Protein AF-A1K4S4-F1 (afdb_monomer_lite)

Secondary structure (DSSP, 8-state):
------------HHHHHHHHHHHHHHHHHHHHHHHHH-HHHHHHHHHHHHHHHHHHHHHTT----------

Organism: Azoarcus sp. (strain BH72) (NCBI:txid418699)

Radius of gyration: 20.83 Å; chains: 1; bounding box: 64×28×37 Å

Sequence (71 aa):
MSNETQASTEIDPAEAAAKDGFFERIAAVSEDMIQAYGREFAMGTLLLAARYIAQSRAAEAEPAPQIITQP

Foldseek 3Di:
DPDPPPPPPPPDPVNVVVVVVVVVVLVVVLVVCCVPPRNVRSVVVVVVVVVVVVVVVVVVPDDDPPPPPDD

pLDDT: mean 79.72, std 18.01, range [41.38, 98.12]

Structure (mmCIF, N/CA/C/O backbone):
data_AF-A1K4S4-F1
#
_entry.id   AF-A1K4S4-F1
#
loop_
_atom_site.group_PDB
_atom_site.id
_atom_site.type_symbol
_atom_site.label_atom_id
_atom_site.label_alt_id
_atom_site.label_comp_id
_atom_site.label_asym_id
_atom_site.label_entity_id
_atom_site.label_seq_id
_atom_site.pdbx_PDB_ins_code
_atom_site.Cartn_x
_atom_site.Cartn_y
_atom_site.Cartn_z
_atom_site.occupancy
_atom_site.B_iso_or_equiv
_atom_site.auth_seq_id
_atom_site.auth_comp_id
_atom_site.auth_asym_id
_atom_site.auth_atom_id
_atom_site.pdbx_PDB_model_num
ATOM 1 N N . MET A 1 1 ? 33.280 17.752 -27.127 1.00 41.38 1 MET A N 1
ATOM 2 C CA . MET A 1 1 ? 31.870 17.680 -26.701 1.00 41.38 1 MET A CA 1
ATOM 3 C C . MET A 1 1 ? 31.533 16.206 -26.596 1.00 41.38 1 MET A C 1
ATOM 5 O O . MET A 1 1 ? 31.322 15.569 -27.618 1.00 41.38 1 MET A O 1
ATOM 9 N N . SER A 1 2 ? 31.665 15.636 -25.399 1.00 44.47 2 SER A N 1
ATOM 10 C CA . SER A 1 2 ? 31.378 14.220 -25.161 1.00 44.47 2 SER A CA 1
ATOM 11 C C . SER A 1 2 ? 29.889 14.105 -24.893 1.00 44.47 2 SER A C 1
ATOM 13 O O . SER A 1 2 ? 29.397 14.695 -23.937 1.00 44.47 2 SER A O 1
ATOM 15 N N . ASN A 1 3 ? 29.198 13.438 -25.811 1.00 49.09 3 ASN A N 1
ATOM 16 C CA . ASN A 1 3 ? 27.757 13.281 -25.805 1.00 49.09 3 ASN A CA 1
ATOM 17 C C . ASN A 1 3 ? 27.336 12.580 -24.509 1.00 49.09 3 ASN A C 1
ATOM 19 O O . ASN A 1 3 ? 27.838 11.499 -24.197 1.00 49.09 3 ASN A O 1
ATOM 23 N N . GLU A 1 4 ? 26.457 13.231 -23.756 1.00 54.59 4 GLU A N 1
ATOM 24 C CA . GLU A 1 4 ? 25.788 12.664 -22.596 1.00 54.59 4 GLU A CA 1
ATOM 25 C C . GLU A 1 4 ? 25.142 11.340 -23.006 1.00 54.59 4 GLU A C 1
ATOM 27 O O . GLU A 1 4 ? 24.358 11.282 -23.955 1.00 54.59 4 GLU A O 1
ATOM 32 N N . THR A 1 5 ? 25.489 10.268 -22.296 1.00 50.16 5 THR A N 1
ATOM 33 C CA . THR A 1 5 ? 24.729 9.020 -22.284 1.00 50.16 5 THR A CA 1
ATOM 34 C C . THR A 1 5 ? 23.323 9.350 -21.789 1.00 50.16 5 THR A C 1
ATOM 36 O O . THR A 1 5 ? 23.038 9.309 -20.594 1.00 50.16 5 THR A O 1
ATOM 39 N N . GLN A 1 6 ? 22.451 9.737 -22.716 1.00 51.81 6 GLN A N 1
ATOM 40 C CA . GLN A 1 6 ? 21.020 9.845 -22.501 1.00 51.81 6 GLN A CA 1
ATOM 41 C C . GLN A 1 6 ? 20.510 8.429 -22.235 1.00 51.81 6 GLN A C 1
ATOM 43 O O . GLN A 1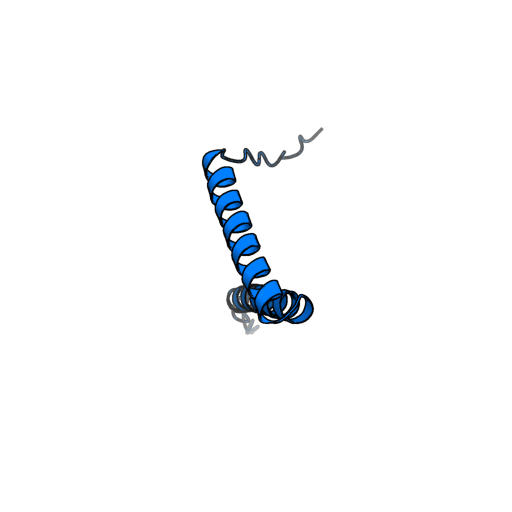 6 ? 20.395 7.607 -23.145 1.00 51.81 6 GLN A O 1
ATOM 48 N N . ALA A 1 7 ? 20.261 8.134 -20.959 1.00 51.38 7 ALA A N 1
ATOM 49 C CA . ALA A 1 7 ? 19.514 6.965 -20.530 1.00 51.38 7 ALA A CA 1
ATOM 50 C C . ALA A 1 7 ? 18.135 7.008 -21.205 1.00 51.38 7 ALA A C 1
ATOM 52 O O . ALA A 1 7 ? 17.239 7.738 -20.786 1.00 51.38 7 ALA A O 1
ATOM 53 N N . SER A 1 8 ? 18.000 6.265 -22.301 1.00 50.97 8 SER A N 1
ATOM 54 C CA . SER A 1 8 ? 16.735 6.063 -22.995 1.00 50.97 8 SER A CA 1
ATOM 55 C C . SER A 1 8 ? 15.907 5.083 -22.173 1.00 50.97 8 SER A C 1
ATOM 57 O O . SER A 1 8 ? 15.954 3.877 -22.394 1.00 50.97 8 SER A O 1
ATOM 59 N N . THR A 1 9 ? 15.184 5.592 -21.179 1.00 61.53 9 THR A N 1
ATOM 60 C CA . THR A 1 9 ? 14.086 4.851 -20.554 1.00 61.53 9 THR A CA 1
ATOM 61 C C . THR A 1 9 ? 12.883 4.973 -21.484 1.00 61.53 9 THR A C 1
ATOM 63 O O . THR A 1 9 ? 11.984 5.781 -21.256 1.00 61.53 9 THR A O 1
ATOM 66 N N . GLU A 1 10 ? 12.902 4.233 -22.590 1.00 63.97 10 GLU A N 1
ATOM 67 C CA . GLU A 1 10 ? 11.699 4.018 -23.388 1.00 63.97 10 GLU A CA 1
ATOM 68 C C . GLU A 1 10 ? 10.766 3.172 -22.511 1.00 63.97 10 GLU A C 1
ATOM 70 O O . GLU A 1 10 ? 11.014 1.991 -22.280 1.00 63.97 10 GLU A O 1
ATOM 75 N N . ILE A 1 11 ? 9.778 3.813 -21.879 1.00 66.19 11 ILE A N 1
ATOM 76 C CA . ILE A 1 11 ? 8.804 3.111 -21.041 1.00 66.19 11 ILE A CA 1
ATOM 77 C C . ILE A 1 11 ? 7.975 2.242 -21.983 1.00 66.19 11 ILE A C 1
ATOM 79 O O . ILE A 1 11 ? 7.188 2.774 -22.766 1.00 66.19 11 ILE A O 1
ATOM 83 N N . ASP A 1 12 ? 8.155 0.923 -21.910 1.00 78.44 12 ASP A N 1
ATOM 84 C CA . ASP A 1 12 ? 7.309 -0.025 -22.626 1.00 78.44 12 ASP A CA 1
ATOM 85 C C . ASP A 1 12 ? 5.843 0.226 -22.209 1.00 78.44 12 ASP A C 1
ATOM 87 O O . ASP A 1 12 ? 5.520 0.125 -21.018 1.00 78.44 12 ASP A O 1
ATOM 91 N N . PRO A 1 13 ? 4.940 0.573 -23.146 1.00 76.06 13 PRO A N 1
ATOM 92 C CA . PRO A 1 13 ? 3.534 0.825 -22.840 1.00 76.06 13 PRO A CA 1
ATOM 93 C C . PRO A 1 13 ? 2.855 -0.336 -22.100 1.00 76.06 13 PRO A C 1
ATOM 95 O O . PRO A 1 13 ? 1.961 -0.106 -21.283 1.00 76.06 13 PRO A O 1
ATOM 98 N N . ALA A 1 14 ? 3.284 -1.579 -22.349 1.00 76.62 14 ALA A N 1
ATOM 99 C CA . ALA A 1 14 ? 2.775 -2.750 -21.644 1.00 76.62 14 ALA A CA 1
ATOM 100 C C . ALA A 1 14 ? 3.253 -2.794 -20.182 1.00 76.62 14 ALA A C 1
ATOM 102 O O . ALA A 1 14 ? 2.486 -3.151 -19.286 1.00 76.62 14 ALA A O 1
ATOM 103 N N . GLU A 1 15 ? 4.497 -2.384 -19.922 1.00 81.81 15 GLU A N 1
ATOM 104 C CA . GLU A 1 15 ? 5.045 -2.268 -18.568 1.00 81.81 15 GLU A CA 1
ATOM 105 C C . GLU A 1 15 ? 4.370 -1.131 -17.786 1.00 81.81 15 GLU A C 1
ATOM 107 O O . GLU A 1 15 ? 4.061 -1.297 -16.603 1.00 81.81 15 GLU A O 1
ATOM 112 N N . ALA A 1 16 ? 4.086 0.000 -18.441 1.00 80.38 16 ALA A N 1
ATOM 113 C CA . ALA A 1 16 ? 3.335 1.106 -17.845 1.00 80.38 16 ALA A CA 1
ATOM 114 C C . ALA A 1 16 ? 1.931 0.664 -17.409 1.00 80.38 16 ALA A C 1
ATOM 116 O O . ALA A 1 16 ? 1.571 0.827 -16.245 1.00 80.38 16 ALA A O 1
ATOM 117 N N . ALA A 1 17 ? 1.182 0.009 -18.302 1.00 84.19 17 ALA A N 1
ATOM 118 C CA . ALA A 1 17 ? -0.163 -0.481 -18.000 1.00 84.19 17 ALA A CA 1
ATOM 119 C C . ALA A 1 17 ? -0.172 -1.512 -16.857 1.00 84.19 17 ALA A C 1
ATOM 121 O O . ALA A 1 17 ? -1.061 -1.504 -16.003 1.00 84.19 17 ALA A O 1
ATOM 122 N N . ALA A 1 18 ? 0.835 -2.392 -16.806 1.00 87.12 18 ALA A N 1
ATOM 123 C CA . ALA A 1 18 ? 0.978 -3.342 -15.709 1.00 87.12 18 ALA A CA 1
ATOM 124 C C . ALA A 1 18 ? 1.222 -2.632 -14.365 1.00 87.12 18 ALA A C 1
ATOM 126 O O . ALA A 1 18 ? 0.622 -3.013 -13.358 1.00 87.12 18 ALA A O 1
ATOM 127 N N . LYS A 1 19 ? 2.071 -1.594 -14.345 1.00 87.62 19 LYS A N 1
ATOM 128 C CA . LYS A 1 19 ? 2.348 -0.775 -13.152 1.00 87.62 19 LYS A CA 1
ATOM 129 C C . LYS A 1 19 ? 1.110 -0.010 -12.681 1.00 87.62 19 LYS A C 1
ATOM 131 O O . LYS A 1 19 ? 0.809 -0.048 -11.488 1.00 87.62 19 LYS A O 1
ATOM 136 N N . ASP A 1 20 ? 0.363 0.595 -13.600 1.00 91.81 20 ASP A N 1
ATOM 137 C CA . ASP A 1 20 ? -0.886 1.308 -13.300 1.00 91.81 20 ASP A CA 1
ATOM 138 C C . ASP A 1 20 ? -1.914 0.399 -12.616 1.00 91.81 20 ASP A C 1
ATOM 140 O O . ASP A 1 20 ? -2.486 0.768 -11.588 1.00 91.81 20 ASP A O 1
ATOM 144 N N . GLY A 1 21 ? -2.049 -0.850 -13.073 1.00 94.38 21 GLY A N 1
ATOM 145 C CA . GLY A 1 21 ? -2.930 -1.828 -12.431 1.00 94.38 21 GLY A CA 1
ATOM 146 C C . GLY A 1 21 ? -2.557 -2.157 -10.976 1.00 94.38 21 GLY 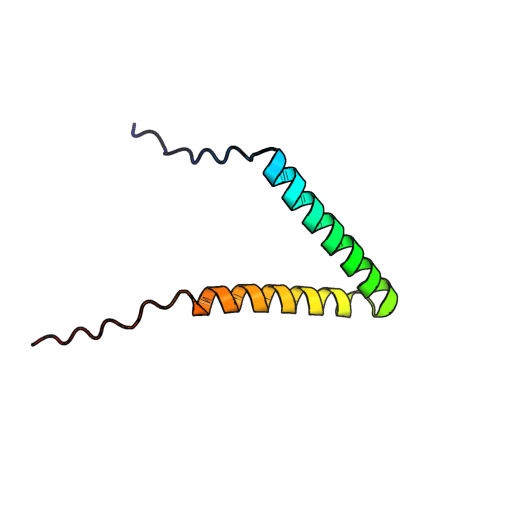A C 1
ATOM 147 O O . GLY A 1 21 ? -3.433 -2.480 -10.170 1.00 94.38 21 GLY A O 1
ATOM 148 N N . PHE A 1 22 ? -1.278 -2.065 -10.594 1.00 94.12 22 PHE A N 1
ATOM 149 C CA . PHE A 1 22 ? -0.882 -2.198 -9.187 1.00 94.12 22 PHE A CA 1
ATOM 150 C C . PHE A 1 22 ? -1.242 -0.955 -8.374 1.00 94.12 22 PHE A C 1
ATOM 152 O O . PHE A 1 22 ? -1.705 -1.102 -7.241 1.00 94.12 22 PHE A O 1
ATOM 159 N N . PHE A 1 23 ? -1.082 0.245 -8.940 1.00 93.88 23 PHE A N 1
ATOM 160 C CA . PHE A 1 23 ? -1.497 1.482 -8.278 1.00 93.88 23 PHE A CA 1
ATOM 161 C C . PHE A 1 23 ? -3.001 1.491 -7.989 1.00 93.88 23 PHE A C 1
ATOM 163 O O . PHE A 1 23 ? -3.398 1.808 -6.868 1.00 93.88 23 PHE A O 1
ATOM 170 N N . GLU A 1 24 ? -3.827 1.053 -8.940 1.00 96.06 24 GLU A N 1
ATOM 171 C CA . GLU A 1 24 ? -5.279 0.940 -8.753 1.00 96.06 24 GLU A CA 1
ATOM 172 C C . GLU A 1 24 ? -5.653 -0.034 -7.628 1.00 96.06 24 GLU A C 1
ATOM 174 O O . GLU A 1 24 ? -6.477 0.286 -6.770 1.00 96.06 24 GLU A O 1
ATOM 179 N N . ARG A 1 25 ? -5.020 -1.213 -7.577 1.00 96.25 25 ARG A N 1
ATOM 180 C CA . ARG A 1 25 ? -5.282 -2.203 -6.515 1.00 96.25 25 ARG A CA 1
ATOM 181 C C . ARG A 1 25 ? -4.861 -1.697 -5.142 1.00 96.25 25 ARG A C 1
ATOM 183 O O . ARG A 1 25 ? -5.580 -1.919 -4.169 1.00 96.25 25 ARG A O 1
ATOM 190 N N . ILE A 1 26 ? -3.712 -1.023 -5.058 1.00 95.69 26 ILE A N 1
ATOM 191 C CA . ILE A 1 26 ? -3.254 -0.406 -3.809 1.00 95.69 26 ILE A CA 1
ATOM 192 C C . ILE A 1 26 ? -4.246 0.673 -3.377 1.00 95.69 26 ILE A C 1
ATOM 194 O O . ILE A 1 26 ? -4.597 0.721 -2.199 1.00 95.69 26 ILE A O 1
ATOM 198 N N . ALA A 1 27 ? -4.740 1.496 -4.304 1.00 95.56 27 ALA A N 1
ATOM 199 C CA . ALA A 1 27 ? -5.738 2.516 -4.002 1.00 95.56 27 ALA A CA 1
ATOM 200 C C . ALA A 1 27 ? -7.041 1.903 -3.462 1.00 95.56 27 ALA A C 1
ATOM 202 O O . ALA A 1 27 ? -7.526 2.346 -2.423 1.00 95.56 27 ALA A O 1
ATOM 203 N N . ALA A 1 28 ? -7.554 0.850 -4.105 1.00 97.50 28 ALA A N 1
ATOM 204 C CA . ALA A 1 28 ? -8.768 0.160 -3.669 1.00 97.50 28 ALA A CA 1
ATOM 205 C C . ALA A 1 28 ? -8.632 -0.422 -2.251 1.00 97.50 28 ALA A C 1
ATOM 207 O O . ALA A 1 28 ? -9.450 -0.134 -1.383 1.00 97.50 28 ALA A O 1
ATOM 208 N N . VAL A 1 29 ? -7.547 -1.155 -1.978 1.00 96.81 29 VAL A N 1
ATOM 209 C CA . VAL A 1 29 ? -7.276 -1.699 -0.634 1.00 96.81 29 VAL A CA 1
ATOM 210 C C . VAL A 1 29 ? -7.103 -0.587 0.401 1.00 96.81 29 VAL A C 1
ATOM 212 O O . VAL A 1 29 ? -7.555 -0.720 1.536 1.00 96.81 29 VAL A O 1
ATOM 215 N N . SER A 1 30 ? -6.457 0.517 0.026 1.00 96.81 30 SER A N 1
ATOM 216 C CA . SER A 1 30 ? -6.280 1.661 0.925 1.00 96.81 30 SER A CA 1
ATOM 217 C C . SER A 1 30 ? -7.62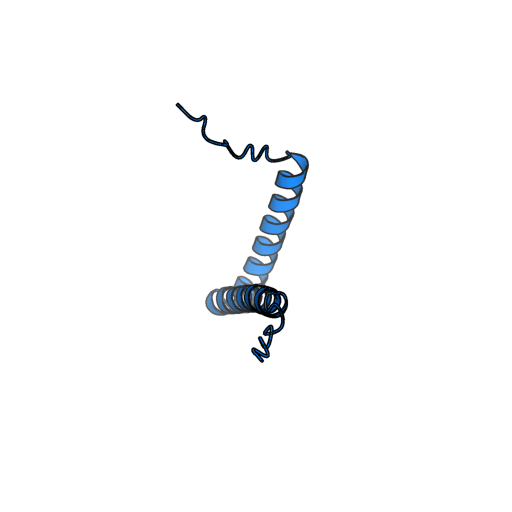5 2.266 1.319 1.00 96.81 30 SER A C 1
ATOM 219 O O . SER A 1 30 ? -7.818 2.593 2.486 1.00 96.81 30 SER A O 1
ATOM 221 N N . GLU A 1 31 ? -8.558 2.387 0.374 1.00 97.38 31 GLU A N 1
ATOM 222 C CA . GLU A 1 31 ? -9.910 2.879 0.637 1.00 97.38 31 GLU A CA 1
ATOM 223 C C . GLU A 1 31 ? -10.683 1.932 1.566 1.00 97.38 31 GLU A C 1
ATOM 225 O O . GLU A 1 31 ? -11.239 2.390 2.564 1.00 97.38 31 GLU A O 1
ATOM 230 N N . ASP A 1 32 ? -10.624 0.618 1.329 1.00 97.88 32 ASP A N 1
ATOM 231 C CA . ASP A 1 32 ? -11.242 -0.381 2.215 1.00 97.88 32 ASP A CA 1
ATOM 232 C C . ASP A 1 32 ? -10.710 -0.263 3.657 1.00 97.88 32 ASP A C 1
ATOM 234 O O . ASP A 1 32 ? -11.466 -0.305 4.632 1.00 97.88 32 ASP A O 1
ATOM 238 N N . MET A 1 33 ? -9.398 -0.047 3.811 1.00 98.12 33 MET A N 1
ATOM 239 C CA . MET A 1 33 ? -8.766 0.170 5.115 1.00 98.12 33 MET A CA 1
ATOM 240 C C . MET A 1 33 ? -9.203 1.484 5.774 1.00 98.12 33 MET A C 1
ATOM 242 O O . MET A 1 33 ? -9.416 1.515 6.989 1.00 98.12 33 MET A O 1
ATOM 246 N N . ILE A 1 34 ? -9.346 2.560 4.992 1.00 97.94 34 ILE A N 1
ATOM 247 C CA . ILE A 1 34 ? -9.829 3.859 5.476 1.00 97.94 34 ILE A CA 1
ATOM 248 C C . ILE A 1 34 ? -11.269 3.733 5.973 1.00 97.94 34 ILE A C 1
ATOM 250 O O . ILE A 1 34 ? -11.580 4.241 7.051 1.00 97.94 34 ILE A O 1
ATOM 254 N N . GLN A 1 35 ? -12.133 3.046 5.226 1.00 98.00 35 GLN A N 1
ATOM 255 C CA . GLN A 1 35 ? -13.536 2.866 5.594 1.00 98.00 35 GLN A CA 1
ATOM 256 C C . GLN A 1 35 ? -13.701 2.000 6.847 1.00 98.00 35 GLN A C 1
ATOM 258 O O . GLN A 1 35 ? -14.541 2.307 7.693 1.00 98.00 35 GLN A O 1
ATOM 263 N N . ALA A 1 36 ? -12.889 0.950 6.998 1.00 97.62 36 ALA A N 1
ATOM 264 C CA . ALA A 1 36 ? -12.983 0.039 8.136 1.00 97.62 36 ALA A CA 1
ATOM 265 C C . ALA A 1 36 ? -12.337 0.583 9.426 1.00 97.62 36 ALA A C 1
ATOM 267 O O . ALA A 1 36 ? -12.873 0.371 10.515 1.00 97.62 36 ALA A O 1
ATOM 268 N N . TYR A 1 37 ? -11.189 1.267 9.325 1.00 96.69 37 TYR A N 1
ATOM 269 C CA . TYR A 1 37 ? -10.341 1.596 10.486 1.00 96.69 37 TYR A CA 1
ATOM 270 C C . TYR A 1 37 ? -9.836 3.046 10.519 1.00 96.69 37 TYR A C 1
ATOM 272 O O . TYR A 1 37 ? -9.216 3.462 11.499 1.00 96.69 37 TYR A O 1
ATOM 280 N N . GLY A 1 38 ? -10.105 3.833 9.478 1.00 96.62 38 GLY A N 1
ATOM 281 C CA . GLY A 1 38 ? -9.690 5.226 9.371 1.0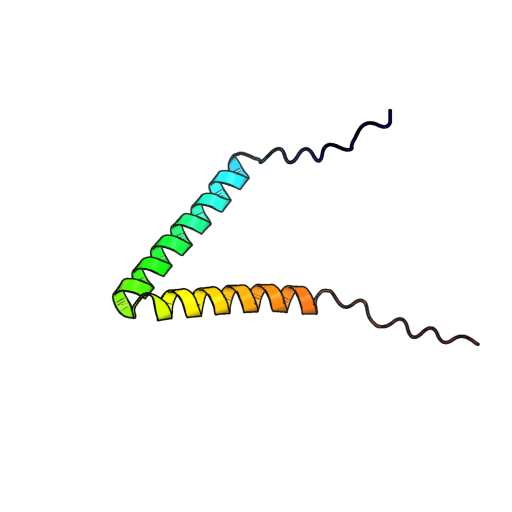0 96.62 38 GLY A CA 1
ATOM 282 C C . GLY A 1 38 ? -8.358 5.437 8.647 1.00 96.62 38 GLY A C 1
ATOM 283 O O . GLY A 1 38 ? -7.556 4.529 8.420 1.00 96.62 38 GLY A O 1
ATOM 284 N N . ARG A 1 39 ? -8.119 6.700 8.282 1.00 96.56 39 ARG A N 1
ATOM 285 C CA . ARG A 1 39 ? -6.976 7.133 7.462 1.00 96.56 39 ARG A CA 1
ATOM 286 C C . ARG A 1 39 ? -5.616 6.854 8.092 1.00 96.56 39 ARG A C 1
ATOM 288 O O . ARG A 1 39 ? -4.714 6.393 7.397 1.00 96.56 39 ARG A O 1
ATOM 295 N N . GLU A 1 40 ? -5.486 7.093 9.391 1.00 97.75 40 GLU A N 1
ATOM 296 C CA . GLU A 1 40 ? -4.219 6.919 10.107 1.00 97.75 40 GLU A CA 1
ATOM 297 C C . GLU A 1 40 ? -3.770 5.454 10.118 1.00 97.75 40 GLU A C 1
ATOM 299 O O . GLU A 1 40 ? -2.588 5.161 9.941 1.00 97.75 40 GLU A O 1
ATOM 304 N N . PHE A 1 41 ? -4.725 4.526 10.255 1.00 97.12 41 PHE A N 1
ATOM 305 C CA . PHE A 1 41 ? -4.448 3.096 10.184 1.00 97.12 41 PHE A CA 1
ATOM 306 C C . PHE A 1 41 ? -3.951 2.702 8.790 1.00 97.12 41 PHE A C 1
ATOM 308 O O . PHE A 1 41 ? -2.874 2.117 8.671 1.00 97.12 41 PHE A O 1
ATOM 315 N N . ALA A 1 42 ? -4.686 3.086 7.740 1.00 97.62 42 ALA A N 1
ATOM 316 C CA . ALA A 1 42 ? -4.318 2.784 6.359 1.00 97.62 42 ALA A CA 1
ATOM 317 C C . ALA A 1 42 ? -2.910 3.296 6.012 1.00 97.62 42 ALA A C 1
ATOM 319 O O . ALA A 1 42 ? -2.065 2.549 5.512 1.00 97.62 42 ALA A O 1
ATOM 320 N N . MET A 1 43 ? -2.625 4.555 6.355 1.00 96.56 43 MET A N 1
ATOM 321 C CA . MET A 1 43 ? -1.317 5.167 6.132 1.00 96.56 43 MET A CA 1
ATOM 322 C C . MET A 1 43 ? -0.202 4.438 6.896 1.00 96.56 43 MET A C 1
ATOM 324 O O . MET A 1 43 ? 0.847 4.144 6.318 1.00 96.56 43 MET A O 1
ATOM 328 N N . GLY A 1 44 ? -0.432 4.101 8.169 1.00 96.75 44 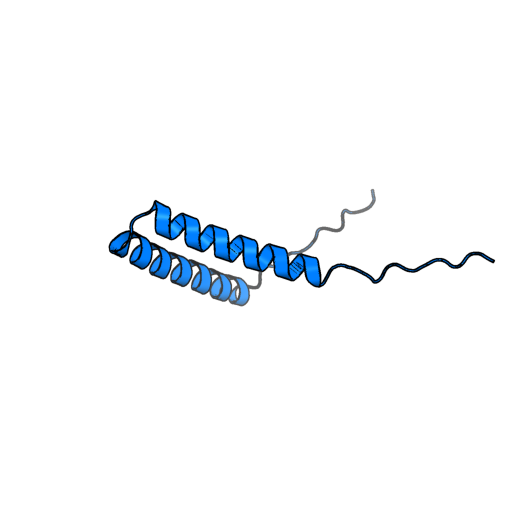GLY A N 1
ATOM 329 C CA . GLY A 1 44 ? 0.537 3.386 8.999 1.00 96.75 44 GLY A CA 1
ATOM 330 C C . GLY A 1 44 ? 0.898 2.004 8.449 1.00 96.75 44 GLY A C 1
ATOM 331 O O . GLY A 1 44 ? 2.078 1.647 8.405 1.00 96.75 44 GLY A O 1
ATOM 332 N N . THR A 1 45 ? -0.084 1.235 7.973 1.00 97.12 45 THR A N 1
ATOM 333 C CA . THR A 1 45 ? 0.170 -0.092 7.389 1.00 97.12 45 THR A CA 1
ATOM 334 C C . THR A 1 45 ? 0.944 -0.006 6.075 1.00 97.12 45 THR A C 1
ATOM 336 O O . THR A 1 45 ? 1.877 -0.783 5.870 1.00 97.12 45 THR A O 1
ATOM 339 N N . LEU A 1 46 ? 0.611 0.945 5.197 1.00 96.00 46 LEU A N 1
ATOM 340 C CA . LEU A 1 46 ? 1.337 1.128 3.935 1.00 96.00 46 LEU A CA 1
ATOM 341 C C . LEU A 1 46 ? 2.779 1.583 4.176 1.00 96.00 46 LEU A C 1
ATOM 343 O O . LEU A 1 46 ? 3.701 1.090 3.523 1.00 96.00 46 LEU A O 1
ATOM 347 N N . LEU A 1 47 ? 2.996 2.464 5.157 1.00 95.88 47 LEU A N 1
ATOM 348 C CA . LEU A 1 47 ? 4.337 2.869 5.570 1.00 95.88 47 LEU A CA 1
ATOM 349 C C . LEU A 1 47 ? 5.140 1.677 6.114 1.00 95.88 47 LEU A C 1
ATOM 351 O O . LEU A 1 47 ? 6.320 1.523 5.790 1.00 95.88 47 LEU A O 1
ATOM 355 N N . LEU A 1 48 ? 4.504 0.803 6.901 1.00 96.12 48 LEU A N 1
ATOM 356 C CA . LEU A 1 48 ? 5.125 -0.426 7.392 1.00 96.12 48 LEU A CA 1
ATOM 357 C C . LEU A 1 48 ? 5.506 -1.369 6.241 1.00 96.12 48 LEU A C 1
ATOM 359 O O . LEU A 1 48 ? 6.621 -1.893 6.230 1.00 96.12 48 LEU A O 1
ATOM 363 N N . ALA A 1 49 ? 4.620 -1.546 5.257 1.00 94.12 49 ALA A N 1
ATOM 364 C CA . ALA A 1 49 ? 4.889 -2.356 4.071 1.00 94.12 49 ALA A CA 1
ATOM 365 C C . ALA A 1 49 ? 6.080 -1.804 3.267 1.00 94.12 49 ALA A C 1
ATOM 367 O O . ALA A 1 49 ? 7.003 -2.550 2.936 1.00 94.12 49 ALA A O 1
ATOM 368 N N . ALA A 1 50 ? 6.122 -0.488 3.036 1.00 94.38 50 ALA A N 1
ATOM 369 C CA . ALA A 1 50 ? 7.247 0.168 2.371 1.00 94.38 50 ALA A CA 1
ATOM 370 C C . ALA A 1 50 ? 8.567 -0.039 3.135 1.00 94.38 50 ALA A C 1
ATOM 372 O O . ALA A 1 50 ? 9.596 -0.363 2.537 1.00 94.38 50 ALA A O 1
ATOM 373 N N . ARG A 1 51 ? 8.540 0.076 4.470 1.00 92.81 51 ARG A N 1
ATOM 374 C CA . ARG A 1 51 ? 9.710 -0.169 5.322 1.00 92.81 51 ARG A CA 1
ATOM 375 C C . ARG A 1 51 ? 10.188 -1.620 5.235 1.00 92.81 51 ARG A C 1
ATOM 377 O O . ARG A 1 51 ? 11.393 -1.863 5.248 1.00 92.81 51 ARG A O 1
ATOM 384 N N . TYR A 1 52 ? 9.277 -2.588 5.183 1.00 91.00 52 TYR A N 1
ATOM 385 C CA . TYR A 1 52 ? 9.637 -3.998 5.027 1.00 91.00 52 TYR A CA 1
ATOM 386 C C . TYR A 1 52 ? 10.388 -4.241 3.709 1.00 91.00 52 TYR A C 1
ATOM 388 O O . TYR A 1 52 ? 11.469 -4.826 3.727 1.00 91.00 52 TYR A O 1
ATOM 396 N N . ILE A 1 53 ? 9.883 -3.688 2.602 1.00 89.38 53 ILE A N 1
ATOM 397 C CA . ILE A 1 53 ? 10.516 -3.771 1.274 1.00 89.38 53 ILE A CA 1
ATOM 398 C C . ILE A 1 53 ? 11.894 -3.087 1.262 1.00 89.38 53 ILE A C 1
ATOM 400 O O . ILE A 1 53 ? 12.850 -3.597 0.681 1.00 89.38 53 ILE A O 1
ATOM 404 N N . ALA A 1 54 ? 12.027 -1.931 1.917 1.00 90.62 54 ALA A N 1
ATOM 405 C CA . ALA A 1 54 ? 13.307 -1.229 2.000 1.00 90.62 54 ALA A CA 1
ATOM 406 C C . ALA A 1 54 ? 14.360 -2.021 2.798 1.00 90.62 54 ALA A C 1
ATOM 408 O O . ALA A 1 54 ? 15.537 -2.021 2.441 1.00 90.62 54 ALA A O 1
ATOM 409 N N . GLN A 1 55 ? 13.940 -2.709 3.866 1.00 84.31 55 GLN A N 1
ATOM 410 C CA . GLN A 1 55 ? 14.829 -3.517 4.704 1.00 84.31 55 GLN A CA 1
ATOM 411 C C . GLN A 1 55 ? 15.275 -4.811 4.017 1.00 84.31 55 GLN A C 1
ATOM 413 O O . GLN A 1 55 ? 16.443 -5.173 4.139 1.00 84.31 55 GLN A O 1
ATOM 418 N N . SER A 1 56 ? 14.394 -5.498 3.279 1.00 71.19 56 SER A N 1
ATOM 419 C CA . SER A 1 56 ? 14.784 -6.716 2.553 1.00 71.19 56 SER A CA 1
ATOM 420 C C . SER A 1 56 ? 15.871 -6.431 1.513 1.00 71.19 56 SER A C 1
ATOM 422 O O . SER A 1 56 ? 16.826 -7.192 1.399 1.00 71.19 56 SER A O 1
ATOM 424 N N . ARG A 1 57 ? 15.803 -5.274 0.845 1.00 60.50 57 ARG A N 1
ATOM 425 C CA . ARG A 1 57 ? 16.832 -4.830 -0.106 1.00 60.50 57 ARG A CA 1
ATOM 426 C C . ARG A 1 57 ? 18.193 -4.545 0.545 1.00 60.50 57 ARG A C 1
ATOM 428 O O . ARG A 1 57 ? 19.217 -4.675 -0.115 1.00 60.50 57 ARG A O 1
ATOM 435 N N . ALA A 1 58 ? 18.220 -4.146 1.818 1.00 58.91 58 ALA A N 1
ATOM 436 C CA . ALA A 1 58 ? 19.467 -3.901 2.545 1.00 58.91 58 ALA A CA 1
ATOM 437 C C . ALA A 1 58 ? 20.177 -5.209 2.936 1.00 58.91 58 ALA A C 1
ATOM 439 O O . ALA A 1 58 ? 21.402 -5.260 2.920 1.00 58.91 58 ALA A O 1
ATOM 440 N N . ALA A 1 59 ? 19.422 -6.273 3.230 1.00 57.91 59 ALA A N 1
ATOM 441 C CA . ALA A 1 59 ? 19.981 -7.584 3.563 1.00 57.91 59 ALA A CA 1
ATOM 442 C C . ALA A 1 59 ? 20.661 -8.274 2.364 1.00 57.91 59 ALA A C 1
ATOM 444 O O . ALA A 1 59 ? 21.607 -9.032 2.546 1.00 57.91 59 ALA A O 1
ATOM 445 N N . GLU A 1 60 ? 20.214 -7.993 1.137 1.00 57.78 60 GLU A N 1
ATOM 446 C CA . GLU A 1 60 ? 20.839 -8.501 -0.095 1.00 57.78 60 GLU A CA 1
ATOM 447 C C . GLU A 1 60 ? 22.097 -7.711 -0.508 1.00 57.78 60 GLU A C 1
ATOM 449 O O . GLU A 1 60 ? 22.851 -8.156 -1.371 1.00 57.78 60 GLU A O 1
ATOM 454 N N . ALA A 1 61 ? 22.333 -6.541 0.096 1.00 57.81 61 ALA A N 1
ATOM 455 C CA . ALA A 1 61 ? 23.34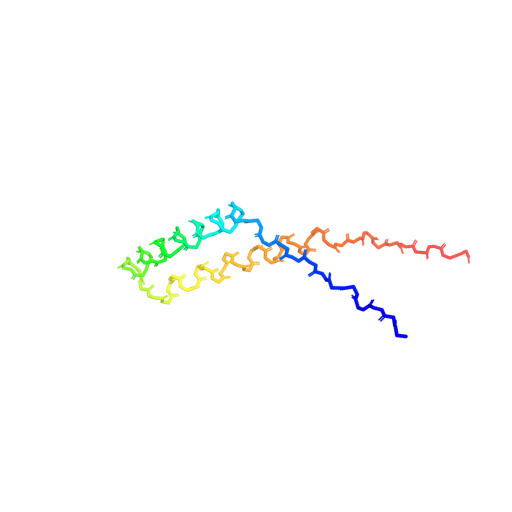6 -5.580 -0.335 1.00 57.81 61 ALA A CA 1
ATOM 456 C C . ALA A 1 61 ? 24.629 -5.563 0.516 1.00 57.81 61 ALA A C 1
ATOM 458 O O . ALA A 1 61 ? 25.455 -4.673 0.316 1.00 57.81 61 ALA A O 1
ATOM 459 N N . GLU A 1 62 ? 24.837 -6.513 1.434 1.00 54.16 62 GLU A N 1
ATOM 460 C CA . GLU A 1 62 ? 26.141 -6.668 2.089 1.00 54.16 62 GLU A CA 1
ATOM 461 C C . GLU A 1 62 ? 27.037 -7.632 1.292 1.00 54.16 62 GLU A C 1
ATOM 463 O O . GLU A 1 62 ? 26.870 -8.853 1.388 1.00 54.16 62 GLU A O 1
ATOM 468 N N . PRO A 1 63 ? 28.027 -7.142 0.514 1.00 58.38 63 PRO A N 1
ATOM 469 C CA . PRO A 1 63 ? 29.144 -7.991 0.141 1.00 58.38 63 PRO A CA 1
ATOM 470 C C . PRO A 1 63 ? 29.871 -8.373 1.433 1.00 58.38 63 PRO A C 1
ATOM 472 O O . PRO A 1 63 ? 30.220 -7.503 2.232 1.00 58.38 63 PRO A O 1
ATOM 475 N N . ALA A 1 64 ? 30.079 -9.676 1.638 1.00 62.06 64 ALA A N 1
ATOM 476 C CA . ALA A 1 64 ? 30.817 -10.203 2.780 1.00 62.06 64 ALA A CA 1
ATOM 477 C C . ALA A 1 64 ? 32.093 -9.373 3.021 1.00 62.06 64 ALA A C 1
ATOM 479 O O . ALA A 1 64 ? 32.794 -9.071 2.045 1.00 62.06 64 ALA A O 1
ATOM 480 N N . PRO A 1 65 ? 32.411 -8.997 4.276 1.00 66.19 65 PRO A N 1
ATOM 481 C CA . PRO A 1 65 ? 33.616 -8.239 4.560 1.00 66.19 65 PRO A CA 1
ATOM 482 C C . PRO A 1 65 ? 34.802 -9.050 4.044 1.00 66.19 65 PRO A C 1
ATOM 484 O O . PRO A 1 65 ? 35.111 -10.122 4.565 1.00 66.19 65 PRO A O 1
ATOM 487 N N . GLN A 1 66 ? 35.449 -8.559 2.986 1.00 65.50 66 GLN A N 1
ATOM 488 C CA . GLN A 1 66 ? 36.733 -9.092 2.567 1.00 65.50 66 GLN A CA 1
ATOM 489 C C . GLN A 1 66 ? 37.707 -8.733 3.682 1.00 65.50 66 GLN A C 1
ATOM 491 O O . GLN A 1 66 ? 38.211 -7.612 3.749 1.00 65.50 66 GLN A O 1
ATOM 496 N N . ILE A 1 67 ? 37.912 -9.669 4.611 1.00 65.00 67 ILE A N 1
ATOM 497 C CA . ILE A 1 67 ? 39.011 -9.605 5.563 1.00 65.00 67 ILE A CA 1
ATOM 498 C C . ILE A 1 67 ? 40.273 -9.657 4.707 1.00 65.00 67 ILE A C 1
ATOM 500 O O . ILE A 1 67 ? 40.707 -10.724 4.278 1.00 65.00 67 ILE A O 1
ATOM 504 N N . ILE A 1 68 ? 40.828 -8.484 4.403 1.00 65.44 68 ILE A N 1
ATOM 505 C CA . ILE A 1 68 ? 42.159 -8.366 3.827 1.00 65.44 68 ILE A CA 1
ATOM 506 C C . ILE A 1 68 ? 43.116 -8.828 4.925 1.00 65.44 68 ILE A C 1
ATOM 508 O O . ILE A 1 68 ? 43.529 -8.052 5.783 1.00 65.44 68 ILE A O 1
ATOM 512 N N . THR A 1 69 ? 43.441 -10.119 4.933 1.00 61.88 69 THR A N 1
ATOM 513 C CA . THR A 1 69 ? 44.629 -10.617 5.621 1.00 61.88 69 THR A CA 1
ATOM 514 C C . THR A 1 69 ? 45.834 -10.104 4.837 1.00 61.88 69 THR A C 1
ATOM 516 O O . THR A 1 69 ? 46.238 -10.697 3.837 1.00 61.88 69 THR A O 1
ATOM 519 N N . GLN A 1 70 ? 46.347 -8.941 5.233 1.00 60.47 70 GLN A N 1
ATOM 520 C CA . GLN A 1 70 ? 47.639 -8.431 4.775 1.00 60.47 70 GLN A CA 1
ATOM 521 C C . GLN A 1 70 ? 48.748 -9.221 5.515 1.00 60.47 70 GLN A C 1
ATOM 523 O O . GLN A 1 70 ? 48.572 -9.460 6.712 1.00 60.47 70 GLN A O 1
ATOM 528 N N . PRO A 1 71 ? 49.814 -9.679 4.824 1.00 66.06 71 PRO A N 1
ATOM 529 C CA . PRO A 1 71 ? 50.867 -10.542 5.383 1.00 66.06 71 PRO A CA 1
ATOM 530 C C . PRO A 1 71 ? 51.698 -9.908 6.502 1.00 66.06 71 PRO A C 1
ATOM 532 O O . PRO A 1 71 ? 51.864 -8.667 6.492 1.00 66.06 71 PRO A O 1
#